Protein 5H48 (pdb70)

Radius of gyration: 14.5 Å; Cα contacts (8 Å, |Δi|>4): 3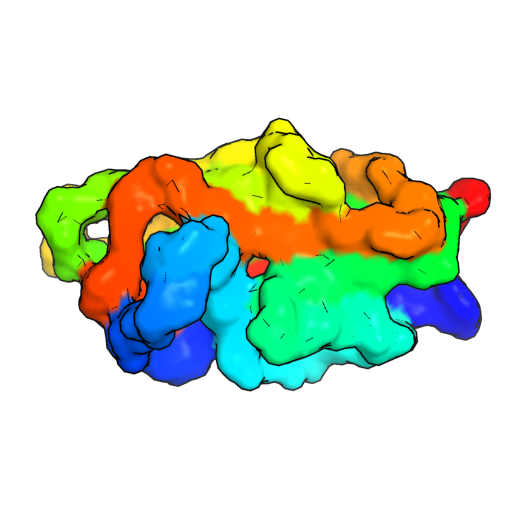62; chains: 1; bounding box: 26×27×46 Å

CATH classification: 2.60.120.40

Nearest PDB structures (foldseek):
  5kc6-assembly1_B  TM=1.004E+00  e=3.147E-25  Homo sapiens
  5h49-assembly1_A  TM=9.822E-01  e=2.417E-23  Rattus norvegicus
  5kca-assembly1_A  TM=9.795E-01  e=2.118E-22  Homo sapiens
  5h49-assembly1_C  TM=9.619E-01  e=9.451E-21  Rattus norvegicus
  4ous-assembly1_A  TM=8.815E-01  e=2.644E-13  Danio rerio

Secondary structure (DSSP, 8-state):
-TT--EEEEE--S-PPPPHHHHHH-BPP--EEEEEETS-EETTTTEEE-SSSEEEEEEEEEEE--SS--EEEEEEETTEEEEEEEE---SSS-EEEEEEEEEEE-TT-EEEEEEEES--TT--TT-EEEEEEEEE-

InterPro domains:
  IPR001073 C1q domain [PF00386] (63-190)
  IPR001073 C1q domain [PR00007] (77-103)
  IPR001073 C1q domain [PR00007] (104-123)
  IPR001073 C1q domain [PR00007] (151-172)
  IPR001073 C1q domain [PR00007] (181-191)
  IPR001073 C1q domain [PS50871] (57-193)
  IPR001073 C1q domain [SM00110] (55-193)
 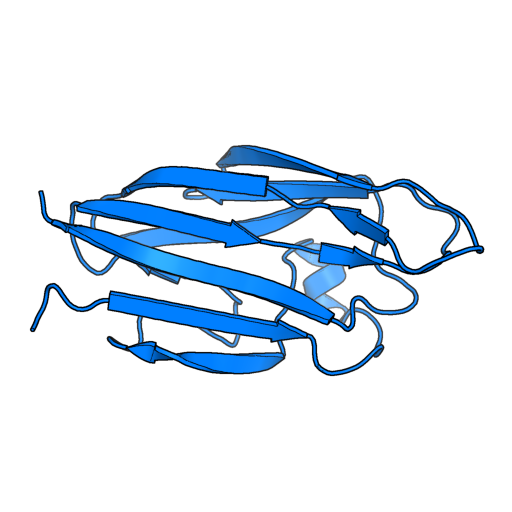 IPR008983 Tumour necrosis factor-like domain superfamily [G3DSA:2.60.120.40] (57-193)
  IPR008983 Tumour necrosis factor-like domain superfamily [SSF49842] (61-192)
  IPR050822 Cerebellin Synaptic Organizer [PTHR22923] (32-192)

Solvent-accessible surface area: 7150 Å² total; per-residue (Å²): 85,90,45,142,10,29,4,26,1,45,18,38,46,73,121,96,27,70,130,112,21,74,173,52,74,45,7,86,1,55,78,50,97,62,39,99,50,120,29,7,45,53,153,160,1,5,1,48,1,42,74,84,0,30,0,13,1,66,0,77,0,19,3,37,109,24,202,66,68,1,26,0,0,0,9,40,78,37,193,71,63,28,32,5,120,8,25,45,57,116,131,81,101,49,44,0,48,56,27,47,107,20,87,1,83,160,41,24,92,0,33,0,58,11,78,112,21,43,7,71,29,1,11,59,124,0,48,1,37,5,97,11,63,98,48,121

Foldseek 3Di:
DLQWFKWKFFAADQDFDDPVCVVQQFDAGQGIDDGVVVQQDRVRRKGFDQAWAKKKKKKKWKAAADPWKWKKFWDKQRHGDDIFIGDHDHPDIDIGIDMDIDTDGGGIMITMGTPTDGRGRGRGPIMMMMHGPGHD

Sequence (136 aa):
GSAKVAFSAIRSTNHEPSEMSNRTMIIYFDQVLVNIGNNFDSERSTFIAPRKGIYSFNFHHVVKVYNRQTIQVSLMLNGWPVISAFAGDQDVTREAASNGVLIQMEKGDRAYLKLERGNLMGGWKYSTFSGFLVFPL

Structure (mmCIF, N/CA/C/O backbone):
data_5H48
#
_entry.id   5H48
#
_cell.length_a   82.981
_cell.length_b   82.981
_cell.length_c   50.543
_cell.angle_alpha   90.00
_cell.angle_beta   90.00
_cell.angle_gamma   120.00
#
_symmetry.space_group_name_H-M   'P 6'
#
loop_
_entity.id
_entity.type
_entity.pdbx_description
1 polymer Cerebellin-1
2 branched 2-acetamido-2-deoxy-beta-D-glucopyranose-(1-4)-2-acetamido-2-deoxy-beta-D-glucopyranose
3 water water
#
loop_
_atom_site.group_PDB
_atom_site.id
_atom_site.type_symbol
_atom_site.label_atom_id
_atom_site.label_alt_id
_atom_site.label_comp_id
_atom_site.label_asym_id
_atom_site.label_entity_id
_atom_site.label_seq_id
_atom_site.pdbx_PDB_ins_code
_atom_site.Cartn_x
_atom_site.Cartn_y
_atom_site.Cartn_z
_atom_site.occupancy
_atom_site.B_iso_or_equiv
_atom_site.auth_seq_id
_atom_site.auth_comp_id
_atom_site.auth_asym_id
_atom_site.auth_atom_id
_atom_site.pdbx_PDB_model_num
ATOM 1 N N . GLY A 1 49 ? 33.347 -21.783 -26.449 1.00 60.34 58 GLY A N 1
ATOM 2 C CA . GLY A 1 49 ? 31.969 -21.333 -26.082 1.00 66.28 58 GLY A CA 1
ATOM 3 C C . GLY A 1 49 ? 31.185 -22.308 -25.195 1.00 71.64 58 GLY A C 1
ATOM 4 O O . GLY A 1 49 ? 30.902 -22.007 -24.013 1.00 58.15 58 GLY A O 1
ATOM 5 N N . SER A 1 50 ? 30.797 -23.471 -25.746 1.00 60.65 59 SER A N 1
ATOM 6 C CA . SER A 1 50 ? 30.045 -24.454 -24.937 1.00 48.75 59 SER A CA 1
ATOM 7 C C . SER A 1 50 ? 31.001 -25.079 -23.911 1.00 41.56 59 SER A C 1
ATOM 8 O O . SER A 1 50 ? 30.598 -25.925 -23.126 1.00 33.51 59 SER A O 1
ATOM 11 N N . ALA A 1 51 ? 32.282 -24.720 -23.995 1.00 36.16 60 ALA A N 1
ATOM 12 C CA . ALA A 1 51 ? 33.267 -25.133 -23.018 1.00 38.10 60 ALA A CA 1
ATOM 13 C C . ALA A 1 51 ? 33.694 -24.000 -22.091 1.00 31.01 60 ALA A C 1
ATOM 14 O O . ALA A 1 51 ? 34.698 -24.121 -21.457 1.00 28.22 60 ALA A O 1
ATOM 16 N N . LYS A 1 52 ? 32.914 -22.934 -21.988 1.00 29.25 61 LYS A N 1
ATOM 17 C CA . LYS A 1 52 ? 33.142 -21.908 -20.989 1.00 28.89 61 LYS A CA 1
ATOM 18 C C . LYS A 1 52 ? 32.034 -22.082 -19.988 1.00 30.98 61 LYS A C 1
ATOM 19 O O . LYS A 1 52 ? 30.883 -21.779 -20.299 1.00 28.98 61 LYS A O 1
ATOM 25 N N . VAL A 1 53 ? 32.362 -22.642 -18.817 1.00 26.66 62 VAL A N 1
ATOM 26 C CA . VAL A 1 53 ? 31.338 -22.982 -17.823 1.00 28.49 62 VAL A CA 1
ATOM 27 C C . VAL A 1 53 ? 31.917 -22.706 -16.471 1.00 24.53 62 VAL A C 1
ATOM 28 O O . VAL A 1 53 ? 32.946 -23.277 -16.100 1.00 25.28 62 VAL A O 1
ATOM 32 N N . ALA A 1 54 ? 31.304 -21.783 -15.752 1.00 26.23 63 ALA A N 1
ATOM 33 C CA . ALA A 1 54 ? 31.840 -21.366 -14.464 1.00 24.55 63 ALA A CA 1
ATOM 34 C C . ALA A 1 54 ? 30.745 -20.800 -13.583 1.00 26.83 63 ALA A C 1
ATOM 35 O O . ALA A 1 54 ? 29.885 -20.067 -14.064 1.00 29.39 63 ALA A O 1
ATOM 37 N N . PHE A 1 55 ? 30.827 -21.087 -12.279 1.00 23.94 64 PHE A N 1
ATOM 38 C CA . PHE A 1 55 ? 30.001 -20.391 -11.334 1.00 24.99 64 PHE A CA 1
ATOM 39 C C . PHE A 1 55 ? 30.750 -20.034 -10.061 1.00 23.25 64 PHE A C 1
ATOM 40 O O . PHE A 1 55 ? 31.725 -20.685 -9.704 1.00 22.26 64 PHE A O 1
ATOM 48 N N . SER A 1 56 ? 30.149 -19.117 -9.318 1.00 25.13 65 SER A N 1
ATOM 49 C CA . SER A 1 56 ? 30.686 -18.589 -8.075 1.00 27.53 65 SER A CA 1
ATOM 50 C C . SER A 1 56 ? 29.498 -18.081 -7.256 1.00 27.26 65 SER A C 1
ATOM 51 O O . SER A 1 56 ? 28.696 -17.304 -7.787 1.00 22.29 65 SER A O 1
ATOM 54 N N . ALA A 1 57 ? 29.383 -18.476 -5.988 1.00 25.75 66 ALA A N 1
ATOM 55 C CA . ALA A 1 57 ? 28.286 -17.987 -5.148 1.00 27.72 66 ALA A CA 1
ATOM 56 C C . ALA A 1 57 ? 28.756 -17.800 -3.730 1.00 29.09 66 ALA A C 1
ATOM 57 O O . ALA A 1 57 ? 29.673 -18.533 -3.291 1.00 26.53 66 ALA A O 1
ATOM 59 N N . ILE A 1 58 ? 28.141 -16.832 -3.030 1.00 25.94 67 ILE A N 1
ATOM 60 C CA . ILE A 1 58 ? 28.480 -16.538 -1.653 1.00 29.57 67 ILE A CA 1
ATOM 61 C C . ILE A 1 58 ? 27.253 -16.357 -0.784 1.00 26.43 67 ILE A C 1
ATOM 62 O O . ILE A 1 58 ? 26.196 -16.141 -1.264 1.00 26.65 67 ILE A O 1
ATOM 67 N N . ARG A 1 59 ? 27.442 -16.491 0.517 1.00 27.01 68 ARG A N 1
ATOM 68 C CA . ARG A 1 59 ? 26.432 -16.227 1.491 1.00 28.02 68 ARG A CA 1
ATOM 69 C C . ARG A 1 59 ? 26.645 -14.822 2.052 1.00 28.08 68 ARG A C 1
ATOM 70 O O . ARG A 1 59 ? 27.650 -14.564 2.745 1.00 26.47 68 ARG A O 1
ATOM 78 N N . SER A 1 60 ? 25.746 -13.908 1.715 1.00 26.07 69 SER A N 1
ATOM 79 C CA . SER A 1 60 ? 26.018 -12.467 1.984 1.00 31.79 69 SER A CA 1
ATOM 80 C C . SER A 1 60 ? 25.534 -11.979 3.329 1.00 32.18 69 SER A C 1
ATOM 81 O O . SER A 1 60 ? 25.892 -10.883 3.705 1.00 34.10 69 SER A O 1
ATOM 84 N N . THR A 1 61 ? 24.710 -12.748 4.048 1.00 32.92 70 THR A N 1
ATOM 85 C CA . THR A 1 61 ? 24.217 -12.296 5.347 1.00 34.60 70 THR A CA 1
ATOM 86 C C . THR A 1 61 ? 24.444 -13.355 6.396 1.00 37.37 70 THR A C 1
ATOM 87 O O . THR A 1 61 ? 24.671 -14.528 6.071 1.00 32.56 70 THR A O 1
ATOM 91 N N . ASN A 1 62 ? 24.271 -12.975 7.663 1.00 38.56 71 ASN A N 1
ATOM 92 C CA . ASN A 1 62 ? 24.227 -13.980 8.742 1.00 41.52 71 ASN A CA 1
ATOM 93 C C . ASN A 1 62 ? 22.812 -14.450 9.159 1.00 41.52 71 ASN A C 1
ATOM 94 O O . ASN A 1 62 ? 22.651 -15.060 10.225 1.00 41.85 71 ASN A O 1
ATOM 99 N N . HIS A 1 63 ? 21.831 -14.295 8.263 1.00 39.26 72 HIS A N 1
ATOM 100 C CA . HIS A 1 63 ? 20.493 -14.853 8.480 1.00 43.60 72 HIS A CA 1
ATOM 101 C C . HIS A 1 63 ? 20.455 -16.361 8.596 1.00 44.43 72 HIS A C 1
ATOM 102 O O . HIS A 1 63 ? 21.336 -17.085 8.069 1.00 40.41 72 HIS A O 1
ATOM 109 N N . GLU A 1 64 ? 19.403 -16.824 9.279 1.00 39.53 73 GLU A N 1
ATOM 110 C CA . GLU A 1 64 ? 19.347 -18.177 9.795 1.00 41.84 73 GLU A CA 1
ATOM 111 C C . GLU A 1 64 ? 18.871 -19.116 8.695 1.00 38.42 73 GLU A C 1
ATOM 112 O O . GLU A 1 64 ? 18.226 -18.691 7.748 1.00 38.54 73 GLU A O 1
ATOM 118 N N . PRO A 1 65 ? 19.082 -20.420 8.869 1.00 37.07 74 PRO A N 1
ATOM 119 C CA . PRO A 1 65 ? 18.541 -21.385 7.914 1.00 40.29 74 PRO A CA 1
ATOM 120 C C . PRO A 1 65 ? 16.989 -21.365 7.755 1.00 40.42 74 PRO A C 1
ATOM 121 O O . PRO A 1 65 ? 16.267 -21.285 8.726 1.00 39.56 74 PRO A O 1
ATOM 125 N N . SER A 1 66 ? 16.513 -21.454 6.528 1.00 39.12 75 SER A N 1
ATOM 126 C CA . SER A 1 66 ? 15.097 -21.671 6.234 1.00 43.04 75 SER A CA 1
ATOM 127 C C . SER A 1 66 ? 14.621 -23.082 6.632 1.00 45.53 75 SER A C 1
ATOM 128 O O . SER A 1 66 ? 15.420 -24.019 6.731 1.00 41.76 75 SER A O 1
ATOM 131 N N . GLU A 1 67 ? 13.308 -23.245 6.784 1.00 50.28 76 GLU A N 1
ATOM 132 C CA . GLU A 1 67 ? 12.726 -24.556 7.128 1.00 52.46 76 GLU A CA 1
ATOM 133 C C . GLU A 1 67 ? 13.123 -25.661 6.130 1.00 44.16 76 GLU A C 1
ATOM 134 O O . GLU A 1 67 ? 13.549 -26.719 6.549 1.00 40.24 76 GLU A O 1
ATOM 140 N N . MET A 1 68 ? 12.998 -25.402 4.825 1.00 44.17 77 MET A N 1
ATOM 141 C CA . MET A 1 68 ? 13.365 -26.400 3.813 1.00 49.45 77 MET A CA 1
ATOM 142 C C . MET A 1 68 ? 14.844 -26.767 3.886 1.00 47.23 77 MET A C 1
ATOM 143 O O . MET A 1 68 ? 15.208 -27.926 3.721 1.00 48.25 77 MET A O 1
ATOM 148 N N . SER A 1 69 ? 15.696 -25.794 4.169 1.00 46.20 78 SER A N 1
ATOM 149 C CA . SER A 1 69 ? 17.115 -26.091 4.317 1.00 48.07 78 SER A CA 1
ATOM 150 C C . SER A 1 69 ? 17.382 -27.012 5.515 1.00 44.78 78 SER A C 1
ATOM 151 O O . SER A 1 69 ? 18.294 -27.824 5.472 1.00 36.79 78 SER A O 1
ATOM 154 N N . ASN A 1 70 ? 16.578 -26.905 6.577 1.00 41.16 79 ASN A N 1
ATOM 155 C CA . ASN A 1 70 ? 16.698 -27.831 7.697 1.00 40.04 79 ASN A CA 1
ATOM 156 C C . ASN A 1 70 ? 16.370 -29.263 7.265 1.00 42.69 79 ASN A C 1
ATOM 157 O O . ASN A 1 70 ? 16.936 -30.227 7.771 1.00 44.41 79 ASN A O 1
ATOM 162 N N . ARG A 1 71 ? 15.475 -29.394 6.307 1.00 35.97 80 ARG A N 1
ATOM 163 C CA . ARG A 1 71 ? 15.105 -30.704 5.815 1.00 41.32 80 ARG A CA 1
ATOM 164 C C . ARG A 1 71 ? 16.079 -31.307 4.817 1.00 41.20 80 ARG A C 1
ATOM 165 O O . ARG A 1 71 ? 16.310 -32.496 4.863 1.00 40.16 80 ARG A O 1
ATOM 173 N N . THR A 1 72 ? 16.642 -30.509 3.918 1.00 38.82 81 THR A N 1
ATOM 174 C CA . THR A 1 72 ? 17.616 -31.041 2.957 1.00 36.73 81 THR A CA 1
ATOM 175 C C . THR A 1 72 ? 19.057 -31.048 3.509 1.00 35.87 81 THR A C 1
ATOM 176 O O . THR A 1 72 ? 19.913 -31.814 3.042 1.00 34.74 81 THR A O 1
ATOM 180 N N . MET A 1 73 ? 19.331 -30.164 4.453 1.00 28.67 82 MET A N 1
ATOM 181 C CA . MET A 1 73 ? 20.685 -29.887 4.896 1.00 35.51 82 MET A CA 1
ATOM 182 C C . MET A 1 73 ? 21.579 -29.388 3.740 1.00 30.68 82 MET A C 1
ATOM 183 O O . MET A 1 73 ? 22.777 -29.391 3.846 1.00 27.59 82 MET A O 1
ATOM 188 N N . ILE A 1 74 ? 20.967 -28.901 2.669 1.00 26.81 83 ILE A N 1
ATOM 189 C CA . ILE A 1 74 ? 21.704 -28.345 1.537 1.00 29.24 83 ILE A CA 1
ATOM 190 C C . ILE A 1 74 ? 22.025 -26.883 1.842 1.00 30.89 83 ILE A C 1
ATOM 191 O O . ILE A 1 74 ? 21.147 -26.127 2.284 1.00 30.94 83 ILE A O 1
ATOM 196 N N . ILE A 1 75 ? 23.288 -26.517 1.632 1.00 27.56 84 ILE A N 1
ATOM 197 C CA . ILE A 1 75 ? 23.785 -25.185 1.987 1.00 26.66 84 ILE A CA 1
ATOM 198 C C . ILE A 1 75 ? 23.475 -24.171 0.879 1.00 26.68 84 ILE A C 1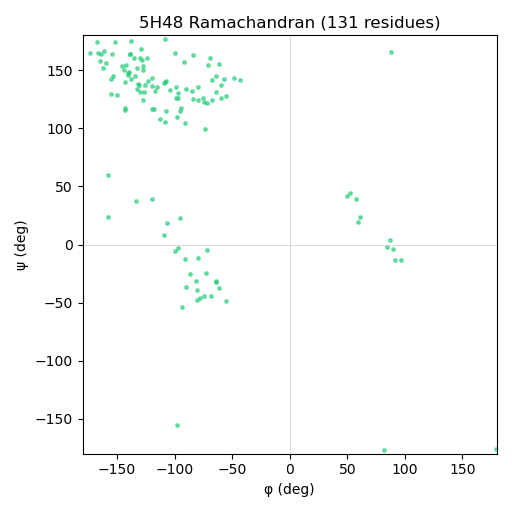
ATOM 199 O O . ILE A 1 75 ? 23.849 -24.346 -0.303 1.00 27.01 84 ILE A O 1
ATOM 204 N N . TYR A 1 76 ? 22.801 -23.105 1.285 1.00 26.40 85 TYR A N 1
ATOM 205 C CA . TYR A 1 76 ? 22.239 -22.120 0.364 1.00 27.90 85 TYR A CA 1
ATOM 206 C C . TYR A 1 76 ? 23.119 -20.877 0.223 1.00 29.58 85 TYR A C 1
ATOM 207 O O . TYR A 1 76 ? 23.629 -20.309 1.233 1.00 25.38 85 TYR A O 1
ATOM 216 N N . PHE A 1 77 ? 23.298 -20.44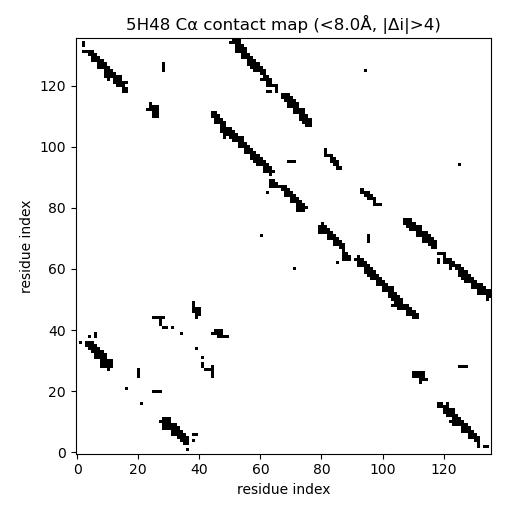1 -1.029 1.00 26.46 86 PHE A N 1
ATOM 217 C CA . PHE A 1 77 ? 24.076 -19.224 -1.311 1.00 30.45 86 PHE A CA 1
ATOM 218 C C . PHE A 1 77 ? 23.232 -18.186 -2.016 1.00 30.32 86 PHE A C 1
ATOM 219 O O . PHE A 1 77 ? 22.852 -18.365 -3.164 1.00 31.62 86 PHE A O 1
ATOM 227 N N . ASP A 1 78 ? 23.022 -17.049 -1.381 1.00 34.72 87 ASP A N 1
ATOM 228 C CA . ASP A 1 78 ? 22.049 -16.100 -1.906 1.00 36.42 87 ASP A CA 1
ATOM 229 C C . ASP A 1 78 ? 22.632 -15.246 -3.023 1.00 34.90 87 ASP A C 1
ATOM 230 O O . ASP A 1 78 ? 21.919 -14.864 -3.917 1.00 36.56 87 ASP A O 1
ATOM 235 N N . GLN A 1 79 ? 23.921 -14.945 -3.003 1.00 37.97 88 GLN A N 1
ATOM 236 C CA . GLN A 1 79 ? 24.461 -14.027 -4.012 1.00 33.30 88 GLN A CA 1
ATOM 237 C C . GLN A 1 79 ? 25.307 -14.777 -5.035 1.00 34.25 88 GLN A C 1
ATOM 238 O O . GLN A 1 79 ? 26.359 -15.318 -4.712 1.00 32.07 88 GLN A O 1
ATOM 244 N N . VAL A 1 80 ? 24.854 -14.792 -6.279 1.00 30.77 89 VAL A N 1
ATOM 245 C CA . VAL A 1 80 ? 25.574 -15.481 -7.334 1.00 33.12 89 VAL A CA 1
ATOM 246 C C . VAL A 1 80 ? 26.464 -14.488 -8.035 1.00 33.64 89 VAL A C 1
ATOM 247 O O . VAL A 1 80 ? 25.960 -13.583 -8.638 1.00 35.23 89 VAL A O 1
ATOM 251 N N . LEU A 1 81 ? 27.775 -14.668 -7.998 1.00 33.19 90 LEU A N 1
ATOM 252 C CA . LEU A 1 81 ? 28.693 -13.669 -8.557 1.00 32.89 90 LEU A CA 1
ATOM 253 C C . LEU A 1 81 ? 28.994 -13.930 -10.023 1.00 32.43 90 LEU A C 1
ATOM 254 O O . LEU A 1 81 ? 29.207 -12.999 -10.788 1.00 37.79 90 LEU A O 1
ATOM 259 N N . VAL A 1 82 ? 29.098 -15.207 -10.377 1.00 30.16 91 VAL A N 1
ATOM 260 C CA . VAL A 1 82 ? 29.405 -15.661 -11.735 1.00 27.98 91 VAL A CA 1
ATOM 261 C C . VAL A 1 82 ? 28.479 -16.858 -12.020 1.00 27.11 91 VAL A C 1
ATOM 262 O O . VAL A 1 82 ? 28.216 -17.702 -11.137 1.00 27.80 91 VAL A O 1
ATOM 266 N N . ASN A 1 83 ? 28.002 -16.943 -13.260 1.00 29.19 92 ASN A N 1
ATOM 267 C CA . ASN A 1 83 ? 27.152 -18.068 -13.711 1.00 30.21 92 ASN A CA 1
ATOM 268 C C . ASN A 1 83 ? 27.193 -18.207 -15.216 1.00 28.96 92 ASN A C 1
ATOM 269 O O . ASN A 1 83 ? 26.180 -18.202 -15.849 1.00 28.39 92 ASN A O 1
ATOM 274 N N . ILE A 1 84 ? 28.372 -18.435 -15.770 1.00 29.92 93 ILE A N 1
ATOM 275 C CA . ILE A 1 84 ? 28.528 -18.555 -17.202 1.00 29.01 93 ILE A CA 1
ATOM 276 C C . ILE A 1 84 ? 27.993 -19.898 -17.660 1.00 30.31 93 ILE A C 1
ATOM 277 O O . ILE A 1 84 ? 28.434 -20.954 -17.190 1.00 35.07 93 ILE A O 1
ATOM 282 N N . GLY A 1 85 ? 27.022 -19.857 -18.578 1.00 29.82 94 GLY A N 1
ATOM 283 C CA . GLY A 1 85 ? 26.302 -21.071 -19.018 1.00 29.20 94 GLY A CA 1
ATOM 284 C C . GLY A 1 85 ? 24.998 -21.224 -18.256 1.00 33.49 94 GLY A C 1
ATOM 285 O O . GLY A 1 85 ? 24.162 -22.014 -18.621 1.00 35.87 94 GLY A O 1
ATOM 286 N N . ASN A 1 86 ? 24.825 -20.470 -17.176 1.00 34.86 95 ASN A N 1
ATOM 287 C CA . ASN A 1 86 ? 23.630 -20.550 -16.416 1.00 36.25 95 ASN A CA 1
ATOM 288 C C . ASN A 1 86 ? 23.351 -21.952 -15.905 1.00 34.27 95 ASN A C 1
ATOM 289 O O . ASN A 1 86 ? 22.187 -22.385 -15.803 1.00 36.07 95 ASN A O 1
ATOM 294 N N . ASN A 1 87 ? 24.404 -22.635 -15.484 1.00 32.88 96 ASN A N 1
ATOM 295 C CA . ASN A 1 87 ? 24.302 -24.056 -15.121 1.00 30.57 96 ASN A CA 1
ATOM 296 C C . ASN A 1 87 ? 24.200 -24.257 -13.617 1.00 29.63 96 ASN A C 1
ATOM 297 O O . ASN A 1 87 ? 24.018 -25.378 -13.123 1.00 32.12 96 ASN A O 1
ATOM 302 N N . PHE A 1 88 ? 24.337 -23.179 -12.873 1.00 29.84 97 PHE A N 1
ATOM 303 C CA . PHE A 1 88 ? 24.144 -23.242 -11.434 1.00 29.42 97 PHE A CA 1
ATOM 304 C C . PHE A 1 88 ? 22.711 -22.791 -11.192 1.00 31.93 97 PHE A C 1
ATOM 305 O O . PHE A 1 88 ? 22.306 -21.698 -11.631 1.00 30.04 97 PHE A O 1
ATOM 313 N N . ASP A 1 89 ? 21.984 -23.637 -10.484 1.00 34.06 98 ASP A N 1
ATOM 314 C CA . ASP A 1 89 ? 20.613 -23.374 -10.053 1.00 35.48 98 ASP A CA 1
ATOM 315 C C . ASP A 1 89 ? 20.610 -22.714 -8.678 1.00 31.69 98 ASP A C 1
ATOM 316 O O . ASP A 1 89 ? 20.757 -23.393 -7.684 1.00 33.02 98 ASP A O 1
ATOM 321 N N . SER A 1 90 ? 20.356 -21.416 -8.620 1.00 32.36 99 SER A N 1
ATOM 322 C CA . SER A 1 90 ? 20.518 -20.641 -7.407 1.00 41.23 99 SER A CA 1
ATOM 323 C C . SER A 1 90 ? 19.479 -20.889 -6.334 1.00 46.96 99 SER A C 1
ATOM 324 O O . SER A 1 90 ? 19.729 -20.672 -5.149 1.00 44.15 99 SER A O 1
ATOM 327 N N . GLU A 1 91 ? 18.310 -21.345 -6.749 1.00 45.35 100 GLU A N 1
ATOM 328 C CA . GLU A 1 91 ? 17.253 -21.653 -5.814 1.00 43.88 100 GLU A CA 1
ATOM 329 C C . GLU A 1 91 ? 17.688 -22.859 -5.018 1.00 43.22 100 GLU A C 1
ATOM 330 O O . GLU A 1 91 ? 17.625 -22.856 -3.810 1.00 49.94 100 GLU A O 1
ATOM 336 N N . ARG A 1 92 ? 18.238 -23.842 -5.716 1.00 36.42 101 ARG A N 1
ATOM 337 C CA . ARG A 1 92 ? 18.668 -25.084 -5.120 1.00 37.96 101 ARG A CA 1
ATOM 338 C C . ARG A 1 92 ? 20.161 -25.162 -4.781 1.00 34.02 101 ARG A C 1
ATOM 339 O O . ARG A 1 92 ? 20.610 -26.182 -4.259 1.00 35.66 101 ARG A O 1
ATOM 347 N N . SER A 1 93 ? 20.914 -24.109 -5.118 1.00 33.94 102 SER A N 1
ATOM 348 C CA . SER A 1 93 ? 22.346 -24.014 -4.851 1.00 32.24 102 SER A CA 1
ATOM 349 C C . SER A 1 93 ? 23.078 -25.229 -5.385 1.00 29.38 102 SER A C 1
ATOM 350 O O . SER A 1 93 ? 23.874 -25.858 -4.704 1.00 26.70 102 SER A O 1
ATOM 353 N N . THR A 1 94 ? 22.712 -25.607 -6.595 1.00 29.82 103 THR A N 1
ATOM 354 C CA . THR A 1 94 ? 23.166 -26.857 -7.178 1.00 28.34 103 THR A CA 1
ATOM 355 C C . THR A 1 94 ? 23.696 -26.554 -8.544 1.00 27.61 103 THR A C 1
ATOM 356 O O . THR A 1 94 ? 23.031 -25.858 -9.319 1.00 28.68 103 THR A O 1
ATOM 360 N N . PHE A 1 95 ? 24.885 -27.067 -8.840 1.00 24.93 104 PHE A N 1
ATOM 361 C CA . PHE A 1 95 ? 25.446 -26.969 -10.194 1.00 28.04 104 PHE A CA 1
ATOM 362 C C . PHE A 1 95 ? 24.986 -28.207 -10.982 1.00 28.36 104 PHE A C 1
ATOM 363 O O . PHE A 1 95 ? 25.087 -29.342 -10.494 1.00 27.37 104 PHE A O 1
ATOM 371 N N . ILE A 1 96 ? 24.520 -28.000 -12.208 1.00 27.63 105 ILE A N 1
ATOM 372 C CA . ILE A 1 96 ? 24.083 -29.132 -13.043 1.00 30.14 105 ILE A CA 1
ATOM 373 C C . ILE A 1 96 ? 24.971 -29.159 -14.281 1.00 28.43 105 ILE A C 1
ATOM 374 O O . ILE A 1 96 ? 24.975 -28.214 -15.060 1.00 27.86 105 ILE A O 1
ATOM 379 N N . ALA A 1 97 ? 25.749 -30.233 -14.444 1.00 28.23 106 ALA A N 1
ATOM 380 C CA . ALA A 1 97 ? 26.761 -30.275 -15.495 1.00 28.14 106 ALA A CA 1
ATOM 381 C C . ALA A 1 97 ? 26.115 -30.297 -16.908 1.00 31.99 106 ALA A C 1
ATOM 382 O O . ALA A 1 97 ? 25.322 -31.172 -17.204 1.00 34.28 106 ALA A O 1
ATOM 384 N N . PRO A 1 98 ? 26.470 -29.343 -17.779 1.00 32.68 107 PRO A N 1
ATOM 385 C CA . PRO A 1 98 ? 25.833 -29.303 -19.098 1.00 33.14 107 PRO A CA 1
ATOM 386 C C . PRO A 1 98 ? 26.416 -30.299 -20.089 1.00 39.50 107 PRO A C 1
ATOM 387 O O . PRO A 1 98 ? 25.854 -30.438 -21.159 1.00 38.61 107 PRO A O 1
ATOM 391 N N . ARG A 1 99 ? 27.564 -30.916 -19.763 1.00 32.91 108 ARG A N 1
ATOM 392 C CA . ARG A 1 99 ? 28.234 -31.837 -20.647 1.00 32.02 108 ARG A CA 1
ATOM 393 C C . ARG A 1 99 ? 29.274 -32.669 -19.906 1.00 35.00 108 ARG A C 1
ATOM 394 O O . ARG A 1 99 ? 29.719 -32.346 -18.786 1.00 33.85 108 ARG A O 1
ATOM 402 N N . LYS A 1 100 ? 29.686 -33.738 -20.553 1.00 34.05 109 LYS A N 1
ATOM 403 C CA . LYS A 1 100 ? 30.743 -34.567 -20.005 1.00 33.58 109 LYS A CA 1
ATOM 404 C C . LYS A 1 100 ? 32.068 -33.782 -19.911 1.00 28.12 109 LYS A C 1
ATOM 405 O O . LYS A 1 100 ? 32.495 -33.113 -20.840 1.00 28.75 109 LYS A O 1
ATOM 411 N N . GLY A 1 101 ? 32.706 -33.840 -18.757 1.00 28.88 110 GLY A N 1
ATOM 412 C CA . GLY A 1 101 ? 34.022 -33.242 -18.590 1.00 26.71 110 GLY A CA 1
ATOM 413 C C . GLY A 1 101 ? 34.570 -33.413 -17.187 1.00 26.99 110 GLY A C 1
ATOM 414 O O . GLY A 1 101 ? 33.936 -34.042 -16.304 1.00 24.72 110 GLY A O 1
ATOM 415 N N . ILE A 1 102 ? 35.739 -32.804 -16.993 1.00 22.65 111 ILE A N 1
ATOM 416 C CA . ILE A 1 102 ? 36.368 -32.708 -15.685 1.00 25.22 111 ILE A CA 1
ATOM 417 C C . ILE A 1 102 ? 36.022 -31.323 -15.163 1.00 21.36 111 ILE A C 1
ATOM 418 O O . ILE A 1 102 ? 36.159 -30.345 -15.855 1.00 23.97 111 ILE A O 1
ATOM 423 N N . TYR A 1 103 ? 35.466 -31.300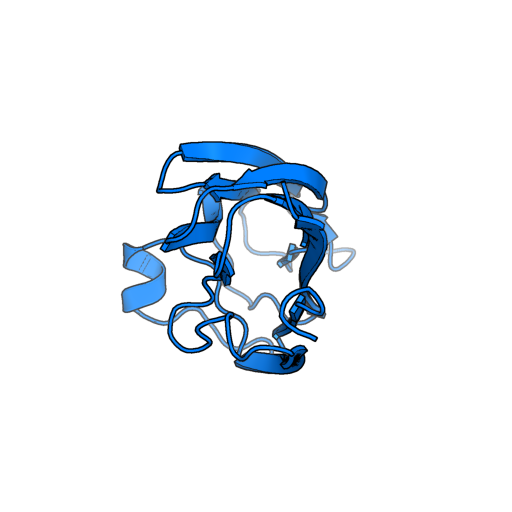 -13.973 1.00 20.50 112 TYR A N 1
ATOM 424 C CA . TYR A 1 103 ? 35.003 -30.076 -13.336 1.00 20.59 112 TYR A CA 1
ATOM 425 C C . TYR A 1 103 ? 35.775 -29.915 -12.037 1.00 20.03 112 TYR A C 1
ATOM 426 O O . TYR A 1 103 ? 36.077 -30.889 -11.354 1.00 21.85 112 TYR A O 1
ATOM 435 N N . SER A 1 104 ? 36.090 -28.671 -11.719 1.00 23.23 113 SER A N 1
ATOM 436 C CA . SER A 1 104 ? 36.710 -28.290 -10.440 1.00 22.77 113 SER A CA 1
ATOM 437 C C . SER A 1 104 ? 35.703 -27.571 -9.560 1.00 21.76 113 SER A C 1
ATOM 438 O O . SER A 1 104 ? 35.032 -26.650 -10.035 1.00 23.58 113 SER A O 1
ATOM 441 N N . PHE A 1 105 ? 35.745 -27.868 -8.259 1.00 20.93 114 PHE A N 1
ATOM 442 C CA . PHE A 1 105 ? 34.895 -27.261 -7.240 1.00 20.89 114 PHE A CA 1
ATOM 443 C C . PHE A 1 105 ? 35.726 -26.869 -6.050 1.00 21.22 114 PHE A C 1
ATOM 444 O O . PHE A 1 105 ? 36.647 -27.579 -5.647 1.00 20.90 114 PHE A O 1
ATOM 452 N N . ASN A 1 106 ? 35.329 -25.762 -5.433 1.00 22.05 115 ASN A N 1
ATOM 453 C CA . ASN A 1 106 ? 35.943 -25.310 -4.208 1.00 23.77 115 ASN A CA 1
ATOM 454 C C . ASN A 1 106 ? 34.890 -24.788 -3.340 1.00 18.95 115 ASN A C 1
ATOM 455 O O . ASN A 1 106 ? 34.013 -24.084 -3.840 1.00 19.79 115 ASN A O 1
ATOM 460 N N . PHE A 1 107 ? 35.042 -24.973 -2.037 1.00 18.94 116 PHE A N 1
ATOM 461 C CA . PHE A 1 107 ? 34.076 -24.376 -1.121 1.00 20.04 116 PHE A CA 1
ATOM 462 C C . PHE A 1 107 ? 34.725 -24.011 0.161 1.00 20.34 116 PHE A C 1
ATOM 463 O O . PHE A 1 107 ? 35.694 -24.637 0.526 1.00 20.94 116 PHE A O 1
ATOM 471 N N A HIS A 1 108 ? 34.216 -22.969 0.811 0.57 20.49 117 HIS A N 1
ATOM 472 N N B HIS A 1 108 ? 34.059 -23.120 0.906 0.43 20.02 117 HIS A N 1
ATOM 473 C CA A HIS A 1 108 ? 34.605 -22.604 2.163 0.57 22.67 117 HIS A CA 1
ATOM 474 C CA B HIS A 1 108 ? 34.559 -22.479 2.130 0.43 21.55 117 HIS A CA 1
ATOM 475 C C A HIS A 1 108 ? 33.303 -22.213 2.892 0.57 21.82 117 HIS A C 1
ATOM 476 C C B HIS A 1 108 ? 33.360 -22.105 3.003 0.43 21.53 117 HIS A C 1
ATOM 477 O O A HIS A 1 108 ? 32.565 -21.308 2.467 0.57 20.62 117 HIS A O 1
ATOM 478 O O B HIS A 1 108 ? 32.816 -21.005 2.868 0.43 20.83 117 HIS A O 1
ATOM 491 N N . VAL A 1 109 ? 32.956 -22.992 3.909 1.00 21.80 118 VAL A N 1
ATOM 492 C CA . VAL A 1 109 ? 31.713 -22.773 4.667 1.00 22.95 118 VAL A CA 1
ATOM 493 C C . VAL A 1 109 ? 32.074 -22.247 6.049 1.00 24.93 118 VAL A C 1
ATOM 494 O O . VAL A 1 109 ? 32.637 -22.957 6.880 1.00 25.85 118 VAL A O 1
ATOM 498 N N . VAL A 1 110 ? 31.686 -20.999 6.281 1.00 27.91 119 VAL A N 1
ATOM 499 C CA . VAL A 1 110 ? 32.042 -20.243 7.457 1.00 29.43 119 VAL A CA 1
ATOM 500 C C . VAL A 1 110 ? 30.925 -20.310 8.499 1.00 30.13 119 VAL A C 1
ATOM 501 O O . VAL A 1 110 ? 29.752 -20.105 8.185 1.00 33.92 119 VAL A O 1
ATOM 505 N N . LYS A 1 111 ? 31.308 -20.640 9.730 1.00 28.46 120 LYS A N 1
ATOM 506 C CA . LYS A 1 111 ? 30.403 -20.700 10.883 1.00 32.53 120 LYS A CA 1
ATOM 507 C C . LYS A 1 111 ? 30.878 -19.795 12.033 1.00 31.01 120 LYS A C 1
ATOM 508 O O . LYS A 1 111 ? 32.023 -19.327 12.071 1.00 29.48 120 LYS A O 1
ATOM 514 N N . VAL A 1 112 ? 29.933 -19.487 12.903 1.00 36.24 121 VAL A N 1
ATOM 515 C CA . VAL A 1 112 ? 30.175 -18.795 14.161 1.00 35.87 121 VAL A CA 1
ATOM 516 C C . VAL A 1 112 ? 29.996 -19.814 15.313 1.00 38.12 121 VAL A C 1
ATOM 517 O O . VAL A 1 112 ? 29.652 -21.008 15.098 1.00 36.36 121 VAL A O 1
ATOM 521 N N . TYR A 1 113 ? 30.247 -19.347 16.527 1.00 39.21 122 TYR A N 1
ATOM 522 C CA . TYR A 1 113 ? 30.000 -20.143 17.717 1.00 39.83 122 TYR A CA 1
ATOM 523 C C . TYR A 1 113 ? 28.509 -20.501 17.761 1.00 38.49 122 TYR A C 1
ATOM 524 O O . TYR A 1 113 ? 27.643 -19.634 17.599 1.00 38.30 122 TYR A O 1
ATOM 533 N N . ASN A 1 114 ? 28.213 -21.788 17.883 1.00 36.00 123 ASN A N 1
ATOM 534 C CA . ASN A 1 114 ? 26.832 -22.225 17.877 1.00 36.15 123 ASN A CA 1
ATOM 535 C C . ASN A 1 114 ? 26.603 -23.582 18.538 1.00 37.67 123 ASN A C 1
ATOM 536 O O . ASN A 1 114 ? 25.617 -24.277 18.223 1.00 40.00 123 ASN A O 1
ATOM 541 N N . ARG A 1 115 ? 27.518 -23.960 19.435 1.00 38.83 124 ARG A N 1
ATOM 542 C CA . ARG A 1 115 ? 27.441 -25.235 20.176 1.00 45.66 124 ARG A CA 1
ATOM 543 C C . ARG A 1 115 ? 27.480 -26.481 19.289 1.00 45.76 124 ARG A C 1
ATOM 544 O O . ARG A 1 115 ? 27.062 -27.551 19.697 1.00 47.22 124 ARG A O 1
ATOM 552 N N . GLN A 1 116 ? 28.047 -26.356 18.102 1.00 45.09 125 GLN A N 1
ATOM 553 C CA . GLN A 1 116 ? 28.121 -27.456 17.179 1.00 44.87 125 GLN A CA 1
ATOM 554 C C . GLN A 1 116 ? 29.437 -27.462 16.395 1.00 40.67 125 GLN A C 1
ATOM 555 O O . GLN A 1 116 ? 29.926 -26.398 16.002 1.00 37.12 125 GLN A O 1
ATOM 561 N N . THR A 1 117 ? 30.012 -28.651 16.182 1.00 34.27 126 THR A N 1
ATOM 562 C CA . THR A 1 117 ? 30.989 -28.831 15.114 1.00 36.17 126 THR A CA 1
ATOM 563 C C . THR A 1 117 ? 30.259 -29.299 13.848 1.00 36.48 126 THR A C 1
ATOM 564 O O . THR A 1 117 ? 29.136 -29.841 13.937 1.00 32.87 126 THR A O 1
ATOM 568 N N . ILE A 1 118 ? 30.873 -29.064 12.680 1.00 32.76 127 ILE A N 1
ATOM 569 C CA . ILE A 1 118 ? 30.251 -29.405 11.400 1.00 30.81 127 ILE A CA 1
ATOM 570 C C . ILE A 1 118 ? 31.143 -30.236 10.525 1.00 31.70 127 ILE A C 1
ATOM 571 O O . ILE A 1 118 ? 32.386 -30.222 10.647 1.00 29.98 127 ILE A O 1
ATOM 576 N N . GLN A 1 119 ? 30.465 -30.997 9.676 1.00 29.92 128 GLN A N 1
ATOM 577 C CA . GLN A 1 119 ? 31.040 -31.618 8.534 1.00 29.56 128 GLN A CA 1
ATOM 578 C C . GLN A 1 119 ? 30.221 -31.230 7.326 1.00 29.99 128 GLN A C 1
ATOM 579 O O . GLN A 1 119 ? 28.997 -31.442 7.319 1.00 27.49 128 GLN A O 1
ATOM 585 N N . VAL A 1 120 ? 30.914 -30.790 6.273 1.00 24.60 129 VAL A N 1
ATOM 586 C CA . VAL A 1 120 ? 30.288 -30.359 5.031 1.00 24.60 129 VAL A CA 1
ATOM 587 C C . VAL A 1 120 ? 30.812 -31.260 3.966 1.00 23.91 129 VAL A C 1
ATOM 588 O O . VAL A 1 120 ? 32.005 -31.490 3.917 1.00 24.71 129 VAL A O 1
ATOM 592 N N . SER A 1 121 ? 29.941 -31.731 3.076 1.00 23.75 130 SER A N 1
ATOM 593 C CA . SER A 1 121 ? 30.362 -32.629 1.997 1.00 24.21 130 SER A CA 1
ATOM 594 C C . SER A 1 121 ? 29.928 -32.052 0.670 1.00 26.64 130 SER A C 1
ATOM 595 O O . SER A 1 121 ? 28.843 -31.488 0.559 1.00 26.30 130 SER A O 1
ATOM 598 N N . LEU A 1 122 ? 30.815 -32.122 -0.318 1.00 26.38 131 LEU A N 1
ATOM 599 C CA . LEU A 1 122 ? 30.388 -31.895 -1.682 1.00 29.02 131 LEU A CA 1
ATOM 600 C C . LEU A 1 122 ? 29.731 -33.195 -2.159 1.00 27.24 131 LEU A C 1
ATOM 601 O O . LEU A 1 122 ? 30.364 -34.281 -2.120 1.00 25.30 131 LEU A O 1
ATOM 606 N N . MET A 1 123 ? 28.484 -33.082 -2.620 1.00 23.57 132 MET A N 1
ATOM 607 C CA . MET A 1 123 ? 27.673 -34.246 -3.050 1.00 25.23 132 MET A CA 1
ATOM 608 C C . MET A 1 123 ? 27.595 -34.330 -4.559 1.00 24.39 132 MET A C 1
ATOM 609 O O . MET A 1 123 ? 27.406 -33.310 -5.234 1.00 26.47 132 MET A O 1
ATOM 614 N N . LEU A 1 124 ? 27.822 -35.520 -5.110 1.00 26.84 133 LEU A N 1
ATOM 615 C CA . LEU A 1 124 ? 27.662 -35.753 -6.522 1.00 28.33 133 LEU A CA 1
ATOM 616 C C . LEU A 1 124 ? 26.466 -36.703 -6.682 1.00 33.90 133 LEU A C 1
ATOM 617 O O . LEU A 1 124 ? 26.524 -37.860 -6.273 1.00 27.31 133 LEU A O 1
ATOM 622 N N . ASN A 1 125 ? 25.348 -36.179 -7.185 1.00 39.77 134 ASN A N 1
ATOM 623 C CA . ASN A 1 125 ? 24.113 -36.979 -7.322 1.00 37.58 134 ASN A CA 1
ATOM 624 C C . ASN A 1 125 ? 23.772 -37.696 -6.032 1.00 35.58 134 ASN A C 1
ATOM 625 O O . ASN A 1 125 ? 23.425 -38.853 -6.054 1.00 47.28 134 ASN A O 1
ATOM 630 N N . GLY A 1 126 ? 23.918 -37.005 -4.910 1.00 32.87 135 GLY A N 1
ATOM 631 C CA . GLY A 1 126 ? 23.513 -37.512 -3.600 1.00 30.36 135 GLY A CA 1
ATOM 632 C C . GLY A 1 126 ? 24.522 -38.337 -2.858 1.00 31.70 135 GLY A C 1
ATOM 633 O O . GLY A 1 126 ? 24.198 -38.866 -1.788 1.00 34.19 135 GLY A O 1
ATOM 634 N N . TRP A 1 127 ? 25.734 -38.486 -3.411 1.00 31.47 136 TRP A N 1
ATOM 635 C CA . TRP A 1 127 ? 26.842 -39.217 -2.745 1.00 32.29 136 TRP A CA 1
ATOM 636 C C . TRP A 1 127 ? 28.033 -38.306 -2.454 1.00 27.66 136 TRP A C 1
ATOM 637 O O . TRP A 1 127 ? 28.451 -37.515 -3.316 1.00 25.10 136 TRP A O 1
ATOM 648 N N . PRO A 1 128 ? 28.546 -38.369 -1.239 1.00 27.04 137 PRO A N 1
ATOM 649 C CA . PRO A 1 128 ? 29.586 -37.419 -0.812 1.00 32.19 137 PRO A CA 1
ATOM 650 C C . PRO A 1 128 ? 30.922 -37.773 -1.426 1.00 33.71 137 PRO A C 1
ATOM 651 O O . PRO A 1 128 ? 31.336 -38.923 -1.366 1.00 37.63 137 PRO A O 1
ATOM 655 N N . VAL A 1 129 ? 31.546 -36.820 -2.093 1.00 30.11 138 VAL A N 1
ATOM 656 C CA . VAL A 1 129 ? 32.850 -37.064 -2.714 1.00 30.42 138 VAL A CA 1
ATOM 657 C C . VAL A 1 129 ? 34.007 -36.660 -1.778 1.00 27.42 138 VAL A C 1
ATOM 658 O O . VAL A 1 129 ? 34.932 -37.429 -1.519 1.00 24.89 138 VAL A O 1
ATOM 662 N N . ILE A 1 130 ? 33.954 -35.422 -1.312 1.00 26.30 139 ILE A N 1
ATOM 663 C CA . ILE A 1 130 ? 34.891 -34.918 -0.309 1.00 25.89 139 ILE A CA 1
ATOM 664 C C . ILE A 1 130 ? 34.111 -34.294 0.831 1.00 27.03 139 ILE A C 1
ATOM 665 O O . ILE A 1 130 ? 32.935 -33.858 0.654 1.00 26.02 139 ILE A O 1
ATOM 670 N N . SER A 1 131 ? 34.787 -34.217 1.967 1.00 23.61 140 SER A N 1
ATOM 671 C CA . SER A 1 131 ? 34.306 -33.500 3.122 1.00 27.37 140 SER A CA 1
ATOM 672 C C . SER A 1 131 ? 35.360 -32.544 3.698 1.00 27.96 140 SER A C 1
ATOM 673 O O . SER A 1 131 ? 36.565 -32.662 3.443 1.00 31.03 140 SER A O 1
ATOM 676 N N . ALA A 1 132 ? 34.846 -31.594 4.466 1.00 26.34 141 ALA A N 1
ATOM 677 C CA . ALA A 1 132 ? 35.597 -30.633 5.237 1.00 26.21 141 ALA A CA 1
ATOM 678 C C . ALA A 1 132 ? 34.899 -30.482 6.581 1.00 27.80 141 ALA A C 1
ATOM 679 O O . ALA A 1 132 ? 33.713 -30.809 6.718 1.00 24.74 141 ALA A O 1
ATOM 681 N N . PHE A 1 133 ? 35.618 -29.895 7.529 1.00 22.57 142 PHE A N 1
ATOM 682 C CA . PHE A 1 133 ? 35.251 -29.955 8.918 1.00 25.29 142 PHE A CA 1
ATOM 683 C C . PHE A 1 133 ? 35.534 -28.598 9.548 1.00 28.45 142 PHE A C 1
ATOM 684 O O . PHE A 1 133 ? 36.425 -27.870 9.127 1.00 27.65 142 PHE A O 1
ATOM 692 N N . ALA A 1 134 ? 34.725 -28.238 10.525 1.00 29.16 143 ALA A N 1
ATOM 693 C CA . ALA A 1 134 ? 35.014 -27.086 11.357 1.00 33.22 143 ALA A CA 1
ATOM 694 C C . ALA A 1 134 ? 34.519 -27.371 12.789 1.00 32.47 143 ALA A C 1
ATOM 695 O O . ALA A 1 134 ? 33.665 -28.241 13.007 1.00 26.82 143 ALA A O 1
ATOM 697 N N . GLY A 1 135 ? 35.162 -26.713 13.748 1.00 31.91 144 GLY A N 1
ATOM 698 C CA . GLY A 1 135 ? 34.894 -26.896 15.170 1.00 37.48 144 GLY A CA 1
ATOM 699 C C . GLY A 1 135 ? 33.960 -25.819 15.690 1.00 42.18 144 GLY A C 1
ATOM 700 O O . GLY A 1 135 ? 33.180 -25.244 14.926 1.00 38.91 144 GLY A O 1
ATOM 701 N N . ASP A 1 136 ? 34.036 -25.556 16.996 1.00 43.54 145 ASP A N 1
ATOM 702 C CA . ASP A 1 136 ? 33.101 -24.638 17.671 1.00 48.11 145 ASP A CA 1
ATOM 703 C C . ASP A 1 136 ? 33.893 -23.881 18.721 1.00 46.92 145 ASP A C 1
ATOM 704 O O . ASP A 1 136 ? 34.494 -24.488 19.622 1.00 43.38 145 ASP A O 1
ATOM 709 N N . GLN A 1 137 ? 33.980 -22.572 18.528 1.00 42.95 146 GLN A N 1
ATOM 710 C CA . GLN A 1 137 ? 34.627 -21.690 19.474 1.00 40.48 146 GLN A CA 1
ATOM 711 C C . GLN A 1 137 ? 34.153 -20.278 19.185 1.00 43.38 146 GLN A C 1
ATOM 712 O O . GLN A 1 137 ? 33.568 -20.039 18.122 1.00 41.68 146 GLN A O 1
ATOM 718 N N . ASP A 1 138 ? 34.415 -19.363 20.129 1.00 41.53 147 ASP A N 1
ATOM 719 C CA . ASP A 1 138 ? 33.913 -17.979 20.100 1.00 48.88 147 ASP A CA 1
ATOM 720 C C . ASP A 1 138 ? 35.024 -16.975 19.822 1.00 47.09 147 ASP A C 1
ATOM 721 O O . ASP A 1 138 ? 34.809 -15.764 19.908 1.00 45.53 147 ASP A O 1
ATOM 726 N N . VAL A 1 139 ? 36.211 -17.469 19.476 1.00 50.71 148 VAL A N 1
ATOM 727 C CA . VAL A 1 139 ? 37.354 -16.588 19.206 1.00 47.04 148 VAL A CA 1
ATOM 728 C C . VAL A 1 139 ? 37.194 -15.990 17.828 1.00 47.48 148 VAL A C 1
ATOM 729 O O . VAL A 1 139 ? 37.311 -14.784 17.663 1.00 51.71 148 VAL A O 1
ATOM 733 N N . THR A 1 140 ? 36.851 -16.816 16.847 1.00 47.35 149 THR A N 1
ATOM 734 C CA . THR A 1 140 ? 36.851 -16.362 15.448 1.00 43.25 149 THR A CA 1
ATOM 735 C C . THR A 1 140 ? 35.860 -17.171 14.624 1.00 37.38 149 THR A C 1
ATOM 736 O O . THR A 1 140 ? 35.699 -18.379 14.836 1.00 31.33 149 THR A O 1
ATOM 740 N N . ARG A 1 141 ? 35.229 -16.507 13.659 1.00 34.17 150 ARG A N 1
ATOM 741 C CA . ARG A 1 141 ? 34.709 -17.219 12.497 1.00 31.70 150 ARG A CA 1
ATOM 742 C 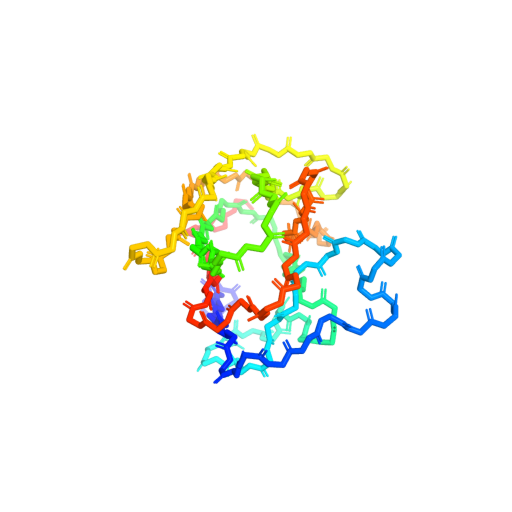C . ARG A 1 141 ? 35.739 -18.250 12.010 1.00 33.34 150 ARG A C 1
ATOM 743 O O . ARG A 1 141 ? 36.955 -18.021 12.027 1.00 33.22 150 ARG A O 1
ATOM 751 N N . GLU A 1 142 ? 35.220 -19.394 11.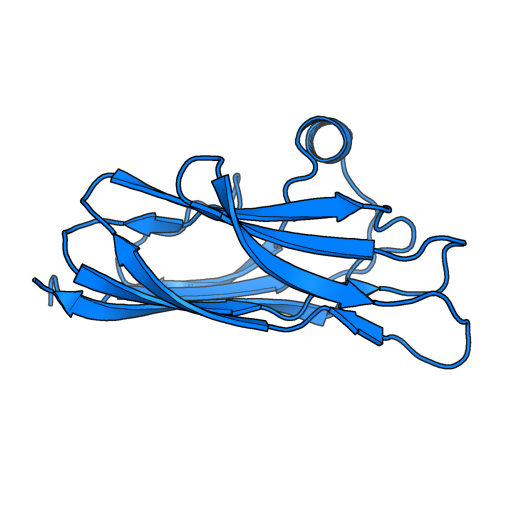597 1.00 34.87 151 GLU A N 1
ATOM 752 C CA . GLU A 1 142 ? 35.999 -20.573 11.239 1.00 39.45 151 GLU A CA 1
ATOM 753 C C . GLU A 1 142 ? 35.354 -21.218 9.982 1.00 33.45 151 GLU A C 1
ATOM 754 O O . GLU A 1 142 ? 34.138 -21.124 9.813 1.00 29.85 151 GLU A O 1
ATOM 760 N N . ALA A 1 143 ? 36.143 -21.860 9.115 1.00 32.17 152 ALA A N 1
ATOM 761 C CA . ALA A 1 143 ? 35.642 -22.405 7.841 1.00 31.61 152 ALA A CA 1
ATOM 762 C C . ALA A 1 143 ? 35.903 -23.879 7.705 1.00 27.78 152 ALA A C 1
ATOM 763 O O . ALA A 1 143 ? 36.954 -24.349 8.064 1.00 30.26 152 ALA A O 1
ATOM 765 N N . ALA A 1 144 ? 34.942 -24.593 7.143 1.00 27.72 153 ALA A N 1
ATOM 766 C CA . ALA A 1 144 ? 35.176 -25.906 6.539 1.00 25.95 153 ALA A CA 1
ATOM 767 C C . ALA A 1 144 ? 35.407 -25.717 5.022 1.00 25.15 153 ALA A C 1
ATOM 768 O O . ALA A 1 144 ? 34.508 -25.289 4.298 1.00 26.45 153 ALA A O 1
ATOM 770 N N . SER A 1 145 ? 36.615 -26.039 4.574 1.00 25.71 154 SER A N 1
ATOM 771 C CA . SER A 1 145 ? 37.128 -25.764 3.229 1.00 31.23 154 SER A CA 1
ATOM 772 C C . SER A 1 145 ? 37.728 -27.001 2.654 1.00 31.82 154 SER A C 1
ATOM 773 O O . SER A 1 145 ? 38.392 -27.767 3.361 1.00 25.18 154 SER A O 1
ATOM 776 N N . ASN A 1 146 ? 37.426 -27.230 1.377 1.00 28.12 155 ASN A N 1
ATOM 777 C CA . ASN A 1 146 ? 38.070 -28.267 0.624 1.00 26.09 155 ASN A CA 1
ATOM 778 C C . ASN A 1 146 ? 37.734 -28.046 -0.875 1.00 26.88 155 ASN A C 1
ATOM 779 O O . ASN A 1 146 ? 36.964 -27.158 -1.227 1.00 25.87 155 ASN A O 1
ATOM 784 N N . GLY A 1 147 ? 38.336 -28.835 -1.746 1.00 25.25 156 GLY A N 1
ATOM 785 C CA . GLY A 1 147 ? 38.146 -28.672 -3.179 1.00 26.27 156 GLY A CA 1
ATOM 786 C C . GLY A 1 147 ? 38.642 -29.918 -3.870 1.00 25.70 156 GLY A C 1
ATOM 787 O O . GLY A 1 147 ? 39.380 -30.724 -3.269 1.00 24.58 156 GLY A O 1
ATOM 788 N N . VAL A 1 148 ? 38.153 -30.144 -5.083 1.00 23.63 157 VAL A N 1
ATOM 789 C CA . VAL A 1 148 ? 38.516 -31.353 -5.795 1.00 24.59 157 VAL A CA 1
ATOM 790 C C . VAL A 1 148 ? 38.125 -31.254 -7.272 1.00 24.67 157 VAL A C 1
ATOM 791 O O . VAL A 1 148 ? 37.351 -30.346 -7.694 1.00 23.01 157 VAL A O 1
ATOM 795 N N . LEU A 1 149 ? 38.688 -32.158 -8.065 1.00 23.43 158 LEU A N 1
ATOM 796 C CA . LEU A 1 149 ? 38.289 -32.307 -9.492 1.00 22.06 158 LEU A CA 1
ATOM 797 C C . LEU A 1 149 ? 37.526 -33.599 -9.585 1.00 22.73 158 LEU A C 1
ATOM 798 O O . LEU A 1 149 ? 37.846 -34.557 -8.907 1.00 21.38 158 LEU A O 1
ATOM 803 N N . ILE A 1 150 ? 36.468 -33.616 -10.361 1.00 23.97 159 ILE A N 1
ATOM 804 C CA . ILE A 1 150 ? 35.713 -34.871 -10.556 1.00 24.10 159 ILE A CA 1
ATOM 805 C C . ILE A 1 150 ? 35.247 -34.948 -11.993 1.00 23.33 159 ILE A C 1
ATOM 806 O O . ILE A 1 150 ? 35.006 -33.900 -12.662 1.00 25.17 159 ILE A O 1
ATOM 811 N N . GLN A 1 151 ? 35.040 -36.158 -12.460 1.00 23.04 160 GLN A N 1
ATOM 812 C CA . GLN A 1 151 ? 34.336 -36.304 -13.733 1.00 26.37 160 GLN A CA 1
ATOM 813 C C . GLN A 1 151 ? 32.838 -36.150 -13.542 1.00 27.47 160 GLN A C 1
ATOM 814 O O . GLN A 1 151 ? 32.282 -36.735 -12.645 1.00 28.66 160 GLN A O 1
ATOM 820 N N . MET A 1 152 ? 32.169 -35.407 -14.408 1.00 31.27 161 MET A N 1
ATOM 821 C CA . MET A 1 152 ? 30.707 -35.399 -14.418 1.00 29.80 161 MET A CA 1
ATOM 822 C C . MET A 1 152 ? 30.197 -35.682 -15.832 1.00 36.14 161 MET A C 1
ATOM 823 O O . MET A 1 152 ? 30.875 -35.389 -16.814 1.00 34.03 161 MET A O 1
ATOM 828 N N . GLU A 1 153 ? 29.020 -36.292 -15.899 1.00 31.46 162 GLU A N 1
ATOM 829 C CA . GLU A 1 153 ? 28.283 -36.497 -17.124 1.00 36.30 162 GLU A CA 1
ATOM 830 C C . GLU A 1 153 ? 27.251 -35.401 -17.141 1.00 34.38 162 GLU A C 1
ATOM 831 O O . GLU A 1 153 ? 26.935 -34.825 -16.086 1.00 25.58 162 GLU A O 1
ATOM 837 N N . LYS A 1 154 ? 26.663 -35.198 -18.313 1.00 34.04 163 LYS A N 1
ATOM 838 C CA . LYS A 1 154 ? 25.547 -34.281 -18.501 1.00 35.61 163 LYS A CA 1
ATOM 839 C C . LYS A 1 154 ? 24.395 -34.604 -17.573 1.00 36.09 163 LYS A C 1
ATOM 840 O O . LYS A 1 154 ? 23.970 -35.756 -17.487 1.00 32.62 163 LYS A O 1
ATOM 846 N N . GLY A 1 155 ? 23.930 -33.601 -16.837 1.00 30.21 164 GLY A N 1
ATOM 847 C CA . GLY A 1 155 ? 22.823 -33.759 -15.915 1.00 26.85 164 GLY A CA 1
ATOM 848 C C . GLY A 1 155 ? 23.230 -34.115 -14.503 1.00 28.76 164 GLY A C 1
ATOM 849 O O . GLY A 1 155 ? 22.435 -33.990 -13.563 1.00 25.95 164 GLY A O 1
ATOM 850 N N . ASP A 1 156 ? 24.484 -34.506 -14.326 1.00 28.29 165 ASP A N 1
ATOM 851 C CA . ASP A 1 156 ? 25.033 -34.691 -12.984 1.00 28.19 165 ASP A CA 1
ATOM 852 C C . ASP A 1 156 ? 24.920 -33.427 -12.153 1.00 26.92 165 ASP A C 1
ATOM 853 O O . ASP A 1 156 ? 25.118 -32.333 -12.669 1.00 28.80 165 ASP A O 1
ATOM 858 N N . ARG A 1 157 ? 24.638 -33.621 -10.857 1.00 26.14 166 ARG A N 1
ATOM 859 C CA . ARG A 1 157 ? 24.415 -32.555 -9.898 1.00 28.74 166 ARG A CA 1
ATOM 860 C C . ARG A 1 157 ? 25.457 -32.487 -8.776 1.00 27.96 166 ARG A C 1
ATOM 861 O O . ARG A 1 157 ? 25.727 -33.476 -8.116 1.00 27.75 166 ARG A O 1
ATOM 869 N N . ALA A 1 158 ? 25.907 -31.268 -8.486 1.00 30.55 167 ALA A N 1
ATOM 870 C CA . ALA A 1 158 ? 26.898 -31.010 -7.438 1.00 26.72 167 ALA A CA 1
ATOM 871 C C . ALA A 1 158 ? 26.364 -29.954 -6.521 1.00 25.59 167 ALA A C 1
ATOM 872 O O . ALA A 1 158 ? 25.999 -28.864 -6.970 1.00 26.50 167 ALA A O 1
ATOM 874 N N . TYR A 1 159 ? 26.308 -30.265 -5.226 1.00 24.23 168 TYR A N 1
ATOM 875 C CA . TYR A 1 159 ? 25.871 -29.280 -4.258 1.00 24.61 168 TYR A CA 1
ATOM 876 C C . TYR A 1 159 ? 26.534 -29.588 -2.942 1.00 23.59 168 TYR A C 1
ATOM 877 O O . TYR A 1 159 ? 27.183 -30.593 -2.831 1.00 22.30 168 TYR A O 1
ATOM 886 N N . LEU A 1 160 ? 26.362 -28.728 -1.947 1.00 24.20 169 LEU A N 1
ATOM 887 C CA . LEU A 1 160 ? 26.980 -28.931 -0.630 1.00 24.87 169 LEU A CA 1
ATOM 888 C C . LEU A 1 160 ? 25.974 -29.296 0.418 1.00 25.50 169 LEU A C 1
ATOM 889 O O . LEU A 1 160 ? 24.901 -28.674 0.517 1.00 26.02 169 LEU A O 1
ATOM 894 N N . LYS A 1 161 ? 26.329 -30.233 1.268 1.00 26.01 170 LYS A N 1
ATOM 895 C CA . LYS A 1 161 ? 25.395 -30.668 2.280 1.00 27.60 170 LYS A CA 1
ATOM 896 C C . LYS A 1 161 ? 26.079 -30.711 3.640 1.00 28.24 170 LYS A C 1
ATOM 897 O O . LYS A 1 161 ? 27.206 -31.202 3.768 1.00 28.36 170 LYS A O 1
ATOM 903 N N . LEU A 1 162 ? 25.400 -30.167 4.640 1.00 25.32 171 LEU A N 1
ATOM 904 C CA . LEU A 1 162 ? 25.813 -30.263 6.037 1.00 31.65 171 LEU A CA 1
ATOM 905 C C . LEU A 1 162 ? 25.556 -31.661 6.560 1.00 34.23 171 LEU A C 1
ATOM 906 O O . LEU A 1 162 ? 24.448 -31.987 6.915 1.00 50.10 171 LEU A O 1
ATOM 911 N N . GLU A 1 163 ? 26.603 -32.479 6.603 1.00 32.19 172 GLU A N 1
ATOM 912 C CA . GLU A 1 163 ? 26.485 -33.850 7.086 1.00 33.70 172 GLU A CA 1
ATOM 913 C C . GLU A 1 163 ? 26.338 -33.896 8.603 1.00 38.76 172 GLU A C 1
ATOM 914 O O . GLU A 1 163 ? 25.508 -34.636 9.133 1.00 40.43 172 GLU A O 1
ATOM 920 N N . ARG A 1 164 ? 27.147 -33.104 9.298 1.00 36.08 173 ARG A N 1
ATOM 921 C CA . ARG A 1 164 ? 27.107 -33.057 10.755 1.00 35.92 173 ARG A CA 1
ATOM 922 C C . ARG A 1 164 ? 27.055 -31.621 11.266 1.00 34.62 173 ARG A C 1
ATOM 923 O O . ARG A 1 164 ? 27.747 -30.743 10.750 1.00 36.00 173 ARG A O 1
ATOM 931 N N . GLY A 1 165 ? 26.230 -31.389 12.282 1.00 33.34 174 GLY A N 1
ATOM 932 C CA . GLY A 1 165 ? 26.087 -30.067 12.863 1.00 33.28 174 GLY A CA 1
ATOM 933 C C . GLY A 1 165 ? 25.138 -29.184 12.076 1.00 33.85 174 GLY A C 1
ATOM 934 O O . GLY A 1 165 ? 24.536 -29.622 11.096 1.00 38.11 174 GLY A O 1
ATOM 935 N N . ASN A 1 166 ? 25.003 -27.935 12.509 1.00 30.43 175 ASN A N 1
ATOM 936 C CA . ASN A 1 166 ? 24.118 -26.980 11.836 1.00 32.71 175 ASN A CA 1
ATOM 937 C C . ASN A 1 166 ? 24.755 -25.555 11.708 1.00 30.29 175 ASN A C 1
ATOM 938 O O . ASN A 1 166 ? 25.819 -25.258 12.275 1.00 30.71 175 ASN A O 1
ATOM 943 N N . LEU A 1 167 ? 24.072 -24.647 11.028 1.00 30.05 176 LEU A N 1
ATOM 944 C CA . LEU A 1 167 ? 24.632 -23.289 10.822 1.00 30.44 176 LEU A CA 1
ATOM 945 C C . LEU A 1 167 ? 23.746 -22.231 11.424 1.00 33.52 176 LEU A C 1
ATOM 946 O O . LEU A 1 167 ? 23.575 -21.131 10.852 1.00 34.24 176 LEU A O 1
ATOM 951 N N . MET A 1 168 ? 23.192 -22.551 12.601 1.00 35.18 177 MET A N 1
ATOM 952 C CA . MET A 1 168 ? 22.486 -21.540 13.365 1.00 34.89 177 MET A CA 1
ATOM 953 C C . MET A 1 168 ? 23.557 -20.526 13.728 1.00 33.26 177 MET A C 1
ATOM 954 O O . MET A 1 168 ? 24.721 -20.895 13.909 1.00 35.52 177 MET A O 1
ATOM 959 N N . GLY A 1 169 ? 23.171 -19.255 13.759 1.00 30.52 178 GLY A N 1
ATOM 960 C CA . GLY A 1 169 ? 24.101 -18.136 13.749 1.00 34.01 178 GLY A CA 1
ATOM 961 C C . GLY A 1 169 ? 24.499 -17.607 12.357 1.00 31.31 178 GLY A C 1
ATOM 962 O O . GLY A 1 169 ? 25.243 -16.643 12.273 1.00 38.59 178 GLY A O 1
ATOM 963 N N . GLY A 1 170 ? 24.043 -18.246 11.275 1.00 34.30 179 GLY A N 1
ATOM 964 C CA . GLY A 1 170 ? 24.387 -17.833 9.907 1.00 31.04 179 GLY A CA 1
ATOM 965 C C . GLY A 1 170 ? 25.668 -18.465 9.394 1.00 30.76 179 GLY A C 1
ATOM 966 O O . GLY A 1 170 ? 26.456 -19.027 10.156 1.00 29.87 179 GLY A O 1
ATOM 967 N N . TRP A 1 171 ? 25.871 -18.369 8.082 1.00 33.76 180 TRP A N 1
ATOM 968 C CA . TRP A 1 171 ? 27.097 -18.840 7.442 1.00 30.09 180 TRP A CA 1
ATOM 969 C C . TRP A 1 171 ? 27.591 -17.768 6.465 1.00 31.95 180 TRP A C 1
ATOM 970 O O . TRP A 1 171 ? 28.127 -18.054 5.374 1.00 28.17 180 TRP A O 1
ATOM 981 N N . LYS A 1 172 ? 27.427 -16.509 6.877 1.00 30.90 181 LYS A N 1
ATOM 982 C CA . LYS A 1 172 ? 27.973 -15.375 6.099 1.00 30.40 181 LYS A CA 1
ATOM 983 C C . LYS A 1 172 ? 29.415 -15.637 5.747 1.00 27.43 181 LYS A C 1
ATOM 984 O O . LYS A 1 172 ? 30.154 -16.190 6.575 1.00 21.34 181 LYS A O 1
ATOM 990 N N . TYR A 1 173 ? 29.812 -15.202 4.538 1.00 28.13 182 TYR A N 1
ATOM 991 C CA . TYR A 1 173 ? 31.173 -15.319 4.050 1.00 27.31 182 TYR A CA 1
ATOM 992 C C . TYR A 1 173 ? 31.450 -16.673 3.431 1.00 26.06 182 TYR A C 1
ATOM 993 O O . TYR A 1 173 ? 32.506 -16.883 2.816 1.00 24.43 182 TYR A O 1
ATOM 1002 N N . SER A 1 174 ? 30.457 -17.544 3.457 1.00 23.41 183 SER A N 1
ATOM 1003 C CA . SER A 1 174 ? 30.605 -18.861 2.813 1.00 25.45 183 SER A CA 1
ATOM 1004 C C . SER A 1 174 ? 30.695 -18.724 1.304 1.00 24.89 183 SER A C 1
ATOM 1005 O O . SER A 1 174 ? 30.038 -17.857 0.717 1.00 23.13 183 SER A O 1
ATOM 1008 N N . THR A 1 175 ? 31.546 -19.549 0.690 1.00 24.42 184 THR A N 1
ATOM 1009 C CA . THR A 1 175 ? 31.717 -19.546 -0.747 1.00 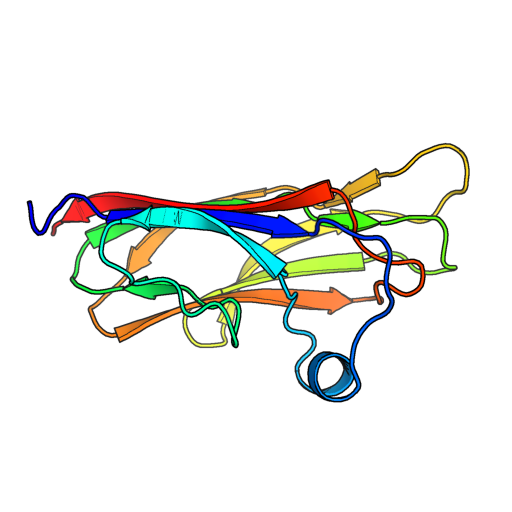25.53 184 THR A CA 1
ATOM 1010 C C . THR A 1 175 ? 31.691 -20.951 -1.363 1.00 24.67 184 THR A C 1
ATOM 1011 O O . THR A 1 175 ? 32.122 -21.948 -0.761 1.00 18.91 184 THR A O 1
ATOM 1015 N N . PHE A 1 176 ? 31.260 -20.981 -2.628 1.00 23.75 185 PHE A N 1
ATOM 1016 C CA . PHE A 1 176 ? 31.161 -22.197 -3.397 1.00 23.32 185 PHE A CA 1
ATOM 1017 C C . PHE A 1 176 ? 31.382 -21.793 -4.857 1.00 24.37 185 PHE A C 1
ATOM 1018 O O . PHE A 1 176 ? 30.745 -20.866 -5.336 1.00 22.50 185 PHE A O 1
ATOM 1026 N N . SER A 1 177 ? 32.292 -22.469 -5.551 1.00 21.08 186 SER A N 1
ATOM 1027 C CA . SER A 1 177 ? 32.525 -22.147 -6.960 1.00 20.64 186 SER A CA 1
ATOM 1028 C C . SER A 1 177 ? 33.063 -23.332 -7.702 1.00 19.28 186 SER A C 1
ATOM 1029 O O . SER A 1 177 ? 33.422 -24.320 -7.110 1.00 20.11 186 SER A O 1
ATOM 1032 N N . GLY A 1 178 ? 33.009 -23.278 -9.024 1.00 21.29 187 GLY A N 1
ATOM 1033 C CA . GLY A 1 178 ? 33.474 -24.389 -9.812 1.00 20.16 187 GLY A CA 1
ATOM 1034 C C . GLY A 1 178 ? 33.459 -24.044 -11.280 1.00 22.34 187 GLY A C 1
ATOM 1035 O O . GLY A 1 178 ? 32.837 -23.062 -11.684 1.00 21.38 187 GLY A O 1
ATOM 1036 N N . PHE A 1 179 ? 34.144 -24.852 -12.085 1.00 19.64 188 PHE A N 1
ATOM 1037 C CA . PHE A 1 179 ? 34.224 -24.562 -13.512 1.00 21.19 188 PHE A CA 1
ATOM 1038 C C . PHE A 1 179 ? 34.604 -25.838 -14.223 1.00 22.02 188 PHE A C 1
ATOM 1039 O O . PHE A 1 179 ? 35.110 -26.778 -13.613 1.00 20.08 188 PHE A O 1
ATOM 1047 N N . LEU A 1 180 ? 34.250 -25.879 -15.508 1.00 23.10 189 LEU A N 1
ATOM 1048 C CA . LEU A 1 180 ? 34.668 -26.914 -16.389 1.00 22.99 189 LEU A CA 1
ATOM 1049 C C . LEU A 1 180 ? 36.154 -26.694 -16.667 1.00 22.50 189 LEU A C 1
ATOM 1050 O O . LEU A 1 180 ? 36.512 -25.660 -17.200 1.00 25.40 189 LEU A O 1
ATOM 1055 N N . VAL A 1 181 ? 36.994 -27.681 -16.359 1.00 23.03 190 VAL A N 1
ATOM 1056 C CA . VAL A 1 181 ? 38.420 -27.599 -16.679 1.00 22.00 190 VAL A CA 1
ATOM 1057 C C . VAL A 1 181 ? 38.620 -27.959 -18.154 1.00 24.87 190 VAL A C 1
ATOM 1058 O O . VAL A 1 181 ? 39.317 -27.279 -18.874 1.00 24.54 190 VAL A O 1
ATOM 1062 N N . PHE A 1 182 ? 38.013 -29.055 -18.585 1.00 24.37 191 PHE A N 1
ATOM 1063 C CA . PHE A 1 182 ? 37.889 -29.355 -19.971 1.00 24.96 191 PHE A CA 1
ATOM 1064 C C . PHE A 1 182 ? 36.791 -30.395 -20.182 1.00 26.36 191 PHE A C 1
ATOM 1065 O O . PHE A 1 182 ? 36.562 -31.217 -19.327 1.00 24.52 191 PHE A O 1
ATOM 1073 N N . PRO A 1 183 ? 36.147 -30.363 -21.363 1.00 28.35 192 PRO A N 1
ATOM 1074 C CA . PRO A 1 183 ? 35.235 -31.400 -21.790 1.00 28.49 192 PRO A CA 1
ATOM 1075 C C . PRO A 1 183 ? 35.934 -32.678 -22.134 1.00 30.48 192 PRO A C 1
ATOM 1076 O O . PRO A 1 183 ? 37.148 -32.689 -22.431 1.00 27.22 192 PRO A O 1
ATOM 1080 N N . LEU A 1 184 ? 35.183 -33.767 -22.004 1.00 32.56 193 LEU A N 1
ATOM 1081 C CA . LEU A 1 184 ? 35.628 -35.084 -22.435 1.00 35.21 193 LEU A CA 1
ATOM 1082 C C . LEU A 1 184 ? 34.603 -35.741 -23.371 1.00 40.68 193 LEU A C 1
ATOM 1083 O O . LEU A 1 184 ? 33.453 -35.299 -23.477 1.00 44.43 193 LEU A O 1
#

B-factor: mean 35.89, std 13.08, range [18.91, 103.45]

Organism: Rattus norvegicus (NCBI:txid10116)